Protein AF-A0A832SP12-F1 (afdb_monomer_lite)

Radius of gyration: 13.04 Å; chains: 1; bounding box: 25×35×29 Å

Secondary structure (DSSP, 8-state):
---------S-----EEEEEES---GGG-HHHHHHHHTTS-TTEEEEEE--STTHHHHHHHHHHTT-TTTEE-

Structure (mmCIF, N/CA/C/O backbone):
data_AF-A0A832SP12-F1
#
_entry.id   AF-A0A832SP12-F1
#
loop_
_atom_site.group_PDB
_atom_site.id
_atom_site.type_symbol
_atom_site.label_atom_id
_atom_site.label_alt_id
_atom_site.label_comp_id
_atom_site.label_asym_id
_atom_site.label_entity_id
_atom_site.label_seq_id
_atom_site.pdbx_PDB_ins_code
_atom_site.Cartn_x
_atom_site.Cartn_y
_atom_site.Cartn_z
_atom_site.occupancy
_atom_site.B_iso_or_equiv
_atom_site.auth_seq_id
_atom_site.auth_comp_id
_atom_site.auth_asym_id
_atom_site.auth_atom_id
_atom_site.pdbx_PDB_model_num
ATOM 1 N N . MET A 1 1 ? 1.263 -22.762 18.073 1.00 35.22 1 MET A N 1
ATOM 2 C CA . MET A 1 1 ? 1.034 -21.558 17.249 1.00 35.22 1 MET A CA 1
ATOM 3 C C . MET A 1 1 ? 1.657 -21.855 15.907 1.00 35.22 1 MET A C 1
ATOM 5 O O . MET A 1 1 ? 2.869 -21.755 15.776 1.00 35.22 1 MET A O 1
ATOM 9 N N . ASP A 1 2 ? 0.838 -22.338 14.981 1.00 31.91 2 ASP A N 1
ATOM 10 C CA . ASP A 1 2 ? 1.250 -22.713 13.633 1.00 31.91 2 ASP A CA 1
ATOM 11 C C . ASP A 1 2 ? 1.607 -21.460 12.829 1.00 31.91 2 ASP A C 1
ATOM 13 O O . ASP A 1 2 ? 0.755 -20.620 12.542 1.00 31.91 2 ASP A O 1
ATOM 17 N N . VAL A 1 3 ? 2.888 -21.326 12.498 1.00 36.75 3 VAL A N 1
ATOM 18 C CA . VAL A 1 3 ? 3.430 -20.317 11.578 1.00 36.75 3 VAL A CA 1
ATOM 19 C C . VAL A 1 3 ? 4.037 -21.030 10.374 1.00 36.75 3 VAL A C 1
ATOM 21 O O . VAL A 1 3 ? 5.181 -20.800 10.011 1.00 36.75 3 VAL A O 1
ATOM 24 N N . ASP A 1 4 ? 3.258 -21.917 9.757 1.00 43.56 4 ASP A N 1
ATOM 25 C CA . ASP A 1 4 ? 3.618 -22.561 8.498 1.00 43.56 4 ASP A CA 1
ATOM 26 C C . ASP A 1 4 ? 2.606 -22.187 7.421 1.00 43.56 4 ASP A C 1
ATOM 28 O O . ASP A 1 4 ? 1.482 -22.686 7.397 1.00 43.56 4 ASP A O 1
ATOM 32 N N . ARG A 1 5 ? 3.031 -21.272 6.543 1.00 36.19 5 ARG A N 1
ATOM 33 C CA . ARG A 1 5 ? 2.669 -21.178 5.117 1.00 36.19 5 ARG A CA 1
ATOM 34 C C . ARG A 1 5 ? 3.517 -20.075 4.485 1.00 36.19 5 ARG A C 1
ATOM 36 O O . ARG A 1 5 ? 3.047 -18.987 4.169 1.00 36.19 5 ARG A O 1
ATOM 43 N N . PHE A 1 6 ? 4.811 -20.363 4.359 1.00 43.38 6 PHE A N 1
ATOM 44 C CA . PHE A 1 6 ? 5.672 -19.648 3.425 1.00 43.38 6 PHE A CA 1
ATOM 45 C C . PHE A 1 6 ? 5.269 -20.081 2.022 1.00 43.38 6 PHE A C 1
ATOM 47 O O . PHE A 1 6 ? 5.634 -21.170 1.576 1.00 43.38 6 PHE A O 1
ATOM 54 N N . ASP A 1 7 ? 4.464 -19.249 1.369 1.00 40.94 7 ASP A N 1
ATOM 55 C CA . ASP A 1 7 ? 4.145 -19.434 -0.036 1.00 40.94 7 ASP A CA 1
ATOM 56 C C . ASP A 1 7 ? 5.440 -19.257 -0.831 1.00 40.94 7 ASP A C 1
ATOM 58 O O . ASP A 1 7 ? 6.099 -18.213 -0.817 1.00 40.94 7 ASP A O 1
ATOM 62 N N . LYS A 1 8 ? 5.870 -20.373 -1.400 1.00 45.28 8 LYS A N 1
ATOM 63 C CA . LYS A 1 8 ? 7.155 -20.576 -2.043 1.00 45.28 8 LYS A CA 1
ATOM 64 C C . LYS A 1 8 ? 6.887 -20.519 -3.532 1.00 45.28 8 LYS A C 1
ATOM 66 O O . LYS A 1 8 ? 6.852 -21.565 -4.165 1.00 45.28 8 LYS A O 1
ATOM 71 N N . ASP A 1 9 ? 6.676 -19.329 -4.087 1.00 41.72 9 ASP A N 1
ATOM 72 C CA . ASP A 1 9 ? 6.618 -19.231 -5.539 1.00 41.72 9 ASP A CA 1
ATOM 73 C C . ASP A 1 9 ? 6.993 -17.869 -6.122 1.00 41.72 9 ASP A C 1
ATOM 75 O O . ASP A 1 9 ? 6.578 -16.819 -5.637 1.00 41.72 9 ASP A O 1
ATOM 79 N N . LYS A 1 10 ? 7.727 -17.973 -7.238 1.00 40.19 10 LYS A N 1
ATOM 80 C CA . LYS A 1 10 ? 8.172 -16.945 -8.197 1.00 40.19 10 LYS A CA 1
ATOM 81 C C . LYS A 1 10 ? 9.476 -16.203 -7.868 1.00 40.19 10 LYS A C 1
ATOM 83 O O . LYS A 1 10 ? 9.504 -15.166 -7.228 1.00 40.19 10 LYS A O 1
ATOM 88 N N . THR A 1 11 ? 10.562 -16.755 -8.427 1.00 39.00 11 THR A N 1
ATOM 89 C CA . THR A 1 11 ? 11.704 -16.038 -9.040 1.00 39.00 11 THR A CA 1
ATOM 90 C C . THR A 1 11 ? 12.182 -14.766 -8.335 1.00 39.00 11 THR A C 1
ATOM 92 O O . THR A 1 11 ? 11.645 -13.690 -8.561 1.00 39.00 11 THR A O 1
ATOM 95 N N . LYS A 1 12 ? 13.284 -14.889 -7.581 1.00 45.06 12 LYS A N 1
ATOM 96 C CA . LYS A 1 12 ? 14.074 -13.777 -7.028 1.00 45.06 12 LYS A CA 1
ATOM 97 C C . LYS A 1 12 ? 14.562 -12.826 -8.138 1.00 45.06 12 LYS A C 1
ATOM 99 O O . LYS A 1 12 ? 15.690 -12.959 -8.609 1.00 45.06 12 LYS A O 1
ATOM 104 N N . LYS A 1 13 ? 13.738 -11.864 -8.554 1.00 52.56 13 LYS A N 1
ATOM 105 C CA . LYS A 1 13 ? 14.253 -10.517 -8.810 1.00 52.56 13 LYS A CA 1
ATOM 106 C C . LYS A 1 13 ? 14.594 -9.940 -7.437 1.00 52.56 13 LYS A C 1
ATOM 108 O O . LYS A 1 13 ? 13.940 -10.264 -6.449 1.00 52.56 13 LYS A O 1
ATOM 113 N N . GLU A 1 14 ? 15.684 -9.198 -7.338 1.00 55.28 14 GLU A N 1
ATOM 114 C CA . GLU A 1 14 ? 15.984 -8.463 -6.113 1.00 55.28 14 GLU A CA 1
ATOM 115 C C . GLU A 1 14 ? 14.898 -7.396 -5.947 1.00 55.28 14 GLU A C 1
ATOM 117 O O . GLU A 1 14 ? 14.954 -6.346 -6.580 1.00 55.28 14 GLU A O 1
ATOM 122 N N . ASP A 1 15 ? 13.855 -7.711 -5.181 1.00 66.12 15 ASP A N 1
ATOM 123 C CA . ASP A 1 15 ? 12.767 -6.774 -4.930 1.00 66.12 15 ASP A CA 1
ATOM 124 C C . ASP A 1 15 ? 13.327 -5.574 -4.155 1.00 66.12 15 ASP A C 1
ATOM 126 O O . ASP A 1 15 ? 13.837 -5.709 -3.037 1.00 66.12 15 ASP A O 1
ATOM 130 N N . ASN A 1 16 ? 13.228 -4.382 -4.740 1.00 83.19 16 ASN A N 1
ATOM 131 C CA . ASN A 1 16 ? 13.570 -3.130 -4.084 1.00 83.19 16 ASN A CA 1
ATOM 132 C C . ASN A 1 16 ? 12.512 -2.839 -3.014 1.00 83.19 16 ASN A C 1
ATOM 134 O O . ASN A 1 16 ? 11.396 -2.398 -3.301 1.00 83.19 16 ASN A O 1
ATOM 138 N N . VAL A 1 17 ? 12.851 -3.114 -1.753 1.00 86.25 17 VAL A N 1
ATOM 139 C CA . VAL A 1 17 ? 11.904 -2.979 -0.641 1.00 86.25 17 VAL A CA 1
ATOM 140 C C . VAL A 1 17 ? 11.872 -1.545 -0.115 1.00 86.25 17 VAL A C 1
ATOM 142 O O . VAL A 1 17 ? 12.860 -1.030 0.406 1.00 86.25 17 VAL A O 1
ATOM 145 N N . ILE A 1 18 ? 10.688 -0.939 -0.149 1.00 88.12 18 ILE A N 1
ATOM 146 C CA . ILE A 1 18 ? 10.356 0.306 0.542 1.00 88.12 18 ILE A CA 1
ATOM 147 C C . ILE A 1 18 ? 9.672 -0.060 1.863 1.00 88.12 18 ILE A C 1
ATOM 149 O O . ILE A 1 18 ? 8.653 -0.751 1.878 1.00 88.12 18 ILE A O 1
ATOM 153 N N . LEU A 1 19 ? 10.216 0.401 2.989 1.00 89.75 19 LEU A N 1
ATOM 154 C CA . LEU A 1 19 ? 9.669 0.132 4.321 1.00 89.75 19 LEU A CA 1
ATOM 155 C C . LEU A 1 19 ? 9.060 1.403 4.926 1.00 89.75 19 LEU A C 1
ATOM 157 O O . LEU A 1 19 ? 9.758 2.394 5.132 1.00 89.75 19 LEU A O 1
ATOM 161 N N . LEU A 1 20 ? 7.774 1.351 5.276 1.00 87.44 20 LEU A N 1
ATOM 162 C CA . LEU A 1 20 ? 7.055 2.420 5.969 1.00 87.44 20 LEU A CA 1
ATOM 163 C C . LEU A 1 20 ? 6.611 1.933 7.351 1.00 87.44 20 LEU A C 1
ATOM 165 O O . LEU A 1 20 ? 5.728 1.087 7.468 1.00 87.44 20 LEU A O 1
ATOM 169 N N . VAL A 1 21 ? 7.194 2.496 8.413 1.00 90.44 21 VAL A N 1
ATOM 170 C CA . VAL A 1 21 ? 6.853 2.153 9.804 1.00 90.44 21 VAL A CA 1
ATOM 171 C C . VAL A 1 21 ? 6.160 3.333 10.471 1.00 90.44 21 VAL A C 1
ATOM 173 O O . VAL A 1 21 ? 6.770 4.380 10.687 1.00 90.44 21 VAL A O 1
ATOM 176 N N . SER A 1 22 ? 4.876 3.195 10.807 1.00 88.06 22 SER A N 1
ATOM 177 C CA . SER A 1 22 ? 4.135 4.265 11.488 1.00 88.06 22 SER A CA 1
ATOM 178 C C . SER A 1 22 ? 2.857 3.778 12.181 1.00 88.06 22 SER A C 1
ATOM 180 O O . SER A 1 22 ? 2.401 2.651 12.000 1.00 88.06 22 SER A O 1
ATOM 182 N N . ARG A 1 23 ? 2.236 4.646 12.992 1.00 88.06 23 ARG A N 1
ATOM 183 C CA . ARG A 1 23 ? 0.858 4.420 13.457 1.00 88.06 23 ARG A CA 1
ATOM 184 C C . ARG A 1 23 ? -0.094 4.621 12.276 1.00 88.06 23 ARG A C 1
ATOM 186 O O . ARG A 1 23 ? -0.080 5.687 11.669 1.00 8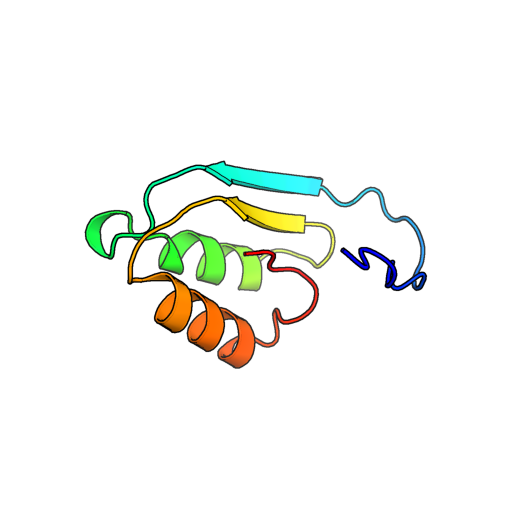8.06 23 ARG A O 1
ATOM 193 N N . LEU A 1 24 ? -0.946 3.632 12.004 1.00 87.88 24 LEU A N 1
ATOM 194 C CA . LEU A 1 24 ? -1.885 3.640 10.874 1.00 87.88 24 LEU A CA 1
ATOM 195 C C . LEU A 1 24 ? -3.097 4.539 11.167 1.00 87.88 24 LEU A C 1
ATOM 197 O O . LEU A 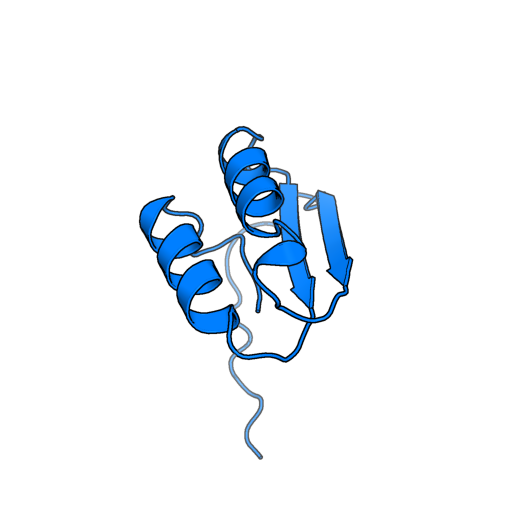1 24 ? -4.188 4.059 11.484 1.00 87.88 24 LEU A O 1
ATOM 201 N N . TYR A 1 25 ? -2.879 5.850 11.116 1.00 89.06 25 TYR A N 1
ATOM 202 C CA . TYR A 1 25 ? -3.916 6.878 11.183 1.00 89.06 25 TYR A CA 1
ATOM 203 C C . TYR A 1 25 ? -4.058 7.571 9.829 1.00 89.06 25 TYR A C 1
ATOM 205 O O . TYR A 1 25 ? -3.077 7.731 9.104 1.00 89.06 25 TYR A O 1
ATOM 213 N N . LYS A 1 26 ? -5.271 8.039 9.521 1.00 87.75 26 LYS A N 1
ATOM 214 C CA . LYS A 1 26 ? -5.594 8.720 8.261 1.00 87.75 26 LYS A CA 1
ATOM 215 C C . LYS A 1 26 ? -4.697 9.932 7.986 1.00 87.75 26 LYS A C 1
ATOM 217 O O . LYS A 1 26 ? -4.223 10.101 6.873 1.00 87.75 26 LYS A O 1
ATOM 222 N N . GLU A 1 27 ? -4.382 10.712 9.020 1.00 90.25 27 GLU A N 1
ATOM 223 C CA . GLU A 1 27 ? -3.504 11.895 8.956 1.00 90.25 27 GLU A CA 1
ATOM 224 C C . GLU A 1 27 ? -2.071 11.611 8.472 1.00 90.25 27 GLU A C 1
ATOM 226 O O . GLU A 1 27 ? -1.342 12.535 8.123 1.00 90.25 27 GLU A O 1
ATOM 231 N N . LYS A 1 28 ? -1.642 10.341 8.463 1.00 87.69 28 LYS A N 1
ATOM 232 C CA . LYS A 1 28 ? -0.329 9.937 7.947 1.00 87.69 28 LYS A CA 1
ATOM 233 C C . LYS A 1 28 ? -0.302 9.768 6.432 1.00 87.69 28 LYS A C 1
ATOM 235 O O . LYS A 1 28 ? 0.778 9.539 5.900 1.00 87.69 28 LYS A O 1
ATOM 240 N N . ASN A 1 29 ? -1.449 9.884 5.756 1.00 90.69 29 ASN A N 1
ATOM 241 C CA . ASN A 1 29 ? -1.573 9.839 4.297 1.00 90.69 29 ASN A CA 1
ATOM 242 C C . ASN A 1 29 ? -0.850 8.634 3.661 1.00 90.69 29 ASN A C 1
ATOM 244 O O . ASN A 1 29 ? -0.230 8.734 2.604 1.00 90.69 29 ASN A O 1
ATOM 248 N N . ILE A 1 30 ? -0.901 7.477 4.333 1.00 89.75 30 ILE A N 1
ATOM 249 C CA . ILE A 1 30 ? -0.230 6.237 3.899 1.00 89.75 30 ILE A CA 1
ATOM 250 C C . ILE A 1 30 ? -0.806 5.742 2.560 1.00 89.75 30 ILE A C 1
ATOM 252 O O . ILE A 1 30 ? -0.115 5.091 1.780 1.00 89.75 30 ILE A O 1
ATOM 256 N N . ASP A 1 31 ? -2.051 6.109 2.256 1.00 90.19 31 ASP A N 1
ATOM 257 C CA . ASP A 1 31 ? -2.703 5.857 0.974 1.00 90.19 31 ASP A CA 1
ATOM 258 C C . ASP A 1 31 ? -1.953 6.482 -0.211 1.00 90.19 31 ASP A C 1
ATOM 260 O O . ASP A 1 31 ? -1.984 5.922 -1.305 1.00 90.19 31 ASP A O 1
ATOM 264 N N . ILE A 1 32 ? -1.244 7.599 -0.005 1.00 90.94 32 ILE A N 1
ATOM 265 C CA . ILE A 1 32 ? -0.384 8.199 -1.033 1.00 90.94 32 ILE A CA 1
ATOM 266 C C . ILE A 1 32 ? 0.750 7.238 -1.388 1.00 90.94 32 ILE A C 1
ATOM 268 O O . ILE A 1 32 ? 1.001 7.021 -2.567 1.00 90.94 32 ILE A O 1
ATOM 272 N N . GLY A 1 33 ? 1.386 6.608 -0.395 1.00 87.62 33 GLY A N 1
ATOM 273 C CA . GLY A 1 33 ? 2.444 5.622 -0.632 1.00 87.62 33 GLY A CA 1
ATOM 274 C C . GLY A 1 33 ? 1.954 4.420 -1.443 1.00 87.62 33 GLY A C 1
ATOM 275 O O . GLY A 1 33 ? 2.639 3.981 -2.361 1.00 87.62 33 GLY A O 1
ATOM 276 N N . ILE A 1 34 ? 0.735 3.945 -1.167 1.00 88.56 34 ILE A N 1
ATOM 277 C CA . ILE A 1 34 ? 0.103 2.855 -1.929 1.00 88.56 34 ILE A CA 1
ATOM 278 C C . ILE A 1 34 ? -0.169 3.290 -3.379 1.00 88.56 34 ILE A C 1
ATOM 280 O O . ILE A 1 34 ? 0.135 2.555 -4.314 1.00 88.56 34 ILE A O 1
ATOM 284 N N . LYS A 1 35 ? -0.693 4.505 -3.587 1.00 89.62 35 LYS A N 1
ATOM 285 C CA . LYS A 1 35 ? -0.922 5.062 -4.933 1.00 89.62 35 LYS A CA 1
ATOM 286 C C . LYS A 1 35 ? 0.384 5.240 -5.705 1.00 89.62 35 LYS A C 1
ATOM 288 O O . LYS A 1 35 ? 0.427 4.920 -6.884 1.00 89.62 35 LYS A O 1
ATOM 293 N N . VAL A 1 36 ? 1.445 5.716 -5.054 1.00 89.31 36 VAL A N 1
ATOM 294 C CA . VAL A 1 36 ? 2.769 5.845 -5.678 1.00 89.31 36 VAL A CA 1
ATOM 295 C C . VAL A 1 36 ? 3.283 4.479 -6.113 1.00 89.31 36 VAL A C 1
ATOM 297 O O . VAL A 1 36 ? 3.720 4.354 -7.249 1.00 89.31 36 VAL A O 1
ATOM 300 N N . LEU A 1 37 ? 3.164 3.451 -5.266 1.00 87.19 37 LEU A N 1
ATOM 301 C 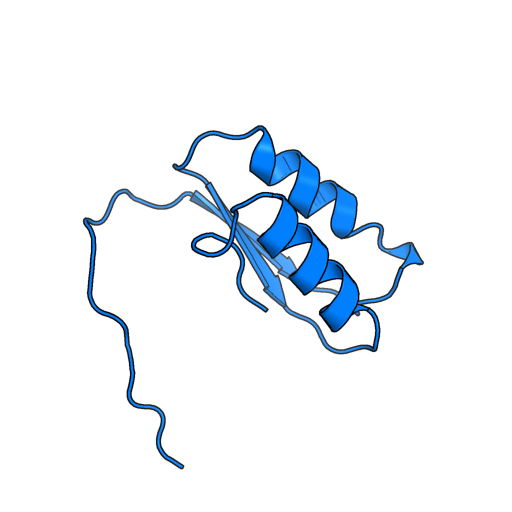CA . LEU A 1 37 ? 3.586 2.097 -5.627 1.00 87.19 37 LEU A CA 1
ATOM 302 C C . LEU A 1 37 ? 2.864 1.587 -6.881 1.00 87.19 37 LEU A C 1
ATOM 304 O O . LEU A 1 37 ? 3.502 0.969 -7.719 1.00 87.19 37 LEU A O 1
ATOM 308 N N . SER A 1 38 ? 1.574 1.900 -7.057 1.00 86.00 38 SER A N 1
ATOM 309 C CA . SER A 1 38 ? 0.818 1.501 -8.259 1.00 86.00 38 SER A CA 1
ATOM 310 C C . SER A 1 38 ? 1.289 2.160 -9.563 1.00 86.00 38 SER A C 1
ATOM 312 O O . SER A 1 38 ? 0.864 1.752 -10.640 1.00 86.00 38 SER A O 1
ATOM 314 N N . LEU A 1 39 ? 2.133 3.191 -9.470 1.00 88.69 39 LEU A N 1
ATOM 315 C CA . LEU A 1 39 ? 2.746 3.876 -10.611 1.00 88.69 39 LEU A CA 1
ATOM 316 C C . LEU A 1 39 ? 4.194 3.429 -10.856 1.00 88.69 39 LEU A C 1
ATOM 318 O O . LEU A 1 39 ? 4.771 3.796 -11.879 1.00 88.69 39 LEU A O 1
ATOM 322 N N . LEU A 1 40 ? 4.791 2.701 -9.910 1.00 85.00 40 LEU A N 1
ATOM 323 C CA . LEU A 1 40 ? 6.128 2.138 -10.047 1.00 85.00 40 LEU A CA 1
ATOM 324 C C . LEU A 1 40 ? 6.061 0.811 -10.808 1.00 85.00 40 LEU A C 1
ATOM 326 O O . LEU A 1 40 ? 5.005 0.191 -10.919 1.00 85.00 40 LEU A O 1
ATOM 330 N N . ASP A 1 41 ? 7.202 0.386 -11.343 1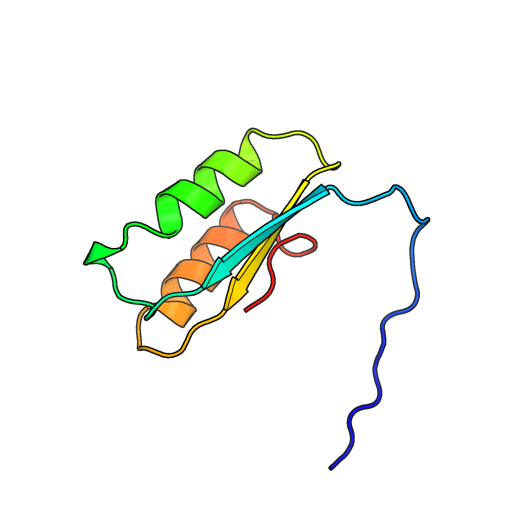.00 82.38 41 ASP A N 1
ATOM 331 C CA . ASP A 1 41 ? 7.319 -0.948 -11.920 1.00 82.38 41 ASP A CA 1
ATOM 332 C C . ASP A 1 41 ? 7.282 -2.045 -10.836 1.00 82.38 41 ASP A C 1
ATOM 334 O O . ASP A 1 41 ? 7.475 -1.797 -9.641 1.00 82.38 41 ASP A O 1
ATOM 338 N N . ASP A 1 42 ? 7.068 -3.288 -11.270 1.00 80.88 42 ASP A N 1
ATOM 339 C CA . ASP A 1 42 ? 6.932 -4.451 -10.385 1.00 80.88 42 ASP A CA 1
ATOM 340 C C . ASP A 1 42 ? 8.229 -4.827 -9.638 1.00 80.88 42 ASP A C 1
ATOM 342 O O . ASP A 1 42 ? 8.248 -5.82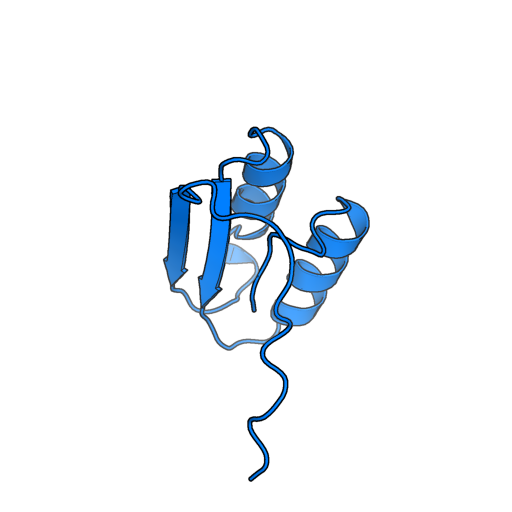6 -8.921 1.00 80.88 42 ASP A O 1
ATOM 346 N N . SER A 1 43 ? 9.327 -4.076 -9.801 1.00 82.69 43 SER A N 1
ATOM 347 C CA . SER A 1 43 ? 10.562 -4.311 -9.041 1.00 82.69 43 SER A CA 1
ATOM 348 C C . SER A 1 43 ? 10.517 -3.729 -7.628 1.00 82.69 43 SER A C 1
ATOM 350 O O . SER A 1 43 ? 11.425 -3.995 -6.840 1.00 82.69 43 SER A O 1
ATOM 352 N N . TYR A 1 44 ? 9.482 -2.951 -7.293 1.00 84.06 44 TYR A N 1
ATOM 353 C CA . TYR A 1 44 ? 9.319 -2.337 -5.978 1.00 84.06 44 TYR A CA 1
ATOM 354 C C . TYR A 1 44 ? 8.232 -3.015 -5.146 1.00 84.06 44 TYR A C 1
ATOM 356 O O . TYR A 1 44 ? 7.117 -3.276 -5.601 1.00 84.06 44 TYR A O 1
ATOM 364 N N . VAL A 1 45 ? 8.536 -3.210 -3.863 1.00 83.38 45 VAL A N 1
ATOM 365 C CA . VAL A 1 45 ? 7.598 -3.747 -2.869 1.00 83.38 45 VAL A CA 1
ATOM 366 C C . VAL A 1 45 ? 7.477 -2.770 -1.709 1.00 83.38 45 VAL A C 1
ATOM 368 O O . VAL A 1 45 ? 8.485 -2.355 -1.139 1.00 83.38 45 VAL A O 1
ATOM 371 N N . LEU A 1 46 ? 6.248 -2.435 -1.304 1.00 85.81 46 LEU A N 1
ATOM 372 C CA . LEU A 1 46 ? 5.992 -1.584 -0.139 1.00 85.81 46 LEU A CA 1
ATOM 373 C C . LEU A 1 46 ? 5.558 -2.434 1.056 1.00 85.81 46 LEU A C 1
ATOM 375 O O . LEU A 1 46 ? 4.503 -3.070 1.050 1.00 85.81 46 LEU A O 1
ATOM 379 N N . LYS A 1 47 ? 6.343 -2.386 2.131 1.00 86.00 47 LYS A N 1
ATOM 380 C CA . LYS A 1 47 ? 5.992 -2.989 3.420 1.00 86.00 47 LYS A CA 1
ATOM 381 C C . LYS A 1 47 ? 5.533 -1.906 4.383 1.00 86.00 47 LYS A C 1
ATOM 383 O O . LYS A 1 47 ? 6.311 -1.017 4.729 1.00 86.00 47 LYS A O 1
ATOM 388 N N . ILE A 1 48 ? 4.284 -1.991 4.832 1.00 87.69 48 ILE A N 1
ATOM 389 C CA . ILE A 1 48 ? 3.703 -1.053 5.793 1.00 87.69 48 ILE A CA 1
ATOM 390 C C . ILE A 1 48 ? 3.599 -1.769 7.133 1.00 87.69 48 ILE A C 1
ATOM 392 O O . ILE A 1 48 ? 2.822 -2.701 7.280 1.00 87.69 48 ILE A O 1
ATOM 396 N N . VAL A 1 49 ? 4.356 -1.315 8.128 1.00 87.06 49 VAL A N 1
ATOM 397 C CA . VAL A 1 49 ? 4.329 -1.889 9.476 1.00 87.06 49 VAL A CA 1
ATOM 398 C C . VAL A 1 49 ? 3.689 -0.897 10.432 1.00 87.06 49 VAL A C 1
ATOM 400 O O . VAL A 1 49 ? 4.174 0.220 10.633 1.00 87.06 49 VAL A O 1
ATOM 403 N N . GLY A 1 50 ? 2.599 -1.318 11.066 1.00 85.56 50 GLY A N 1
ATOM 404 C CA . GLY A 1 50 ? 1.901 -0.484 12.028 1.00 85.56 50 GLY A CA 1
ATOM 405 C C . GLY A 1 50 ? 0.701 -1.163 12.670 1.00 85.56 50 GLY A C 1
ATOM 406 O O . GLY A 1 50 ? 0.179 -2.174 12.215 1.00 85.56 50 GLY A O 1
ATOM 407 N N . LYS A 1 51 ? 0.225 -0.569 13.759 1.00 79.62 51 LYS A N 1
ATOM 408 C CA . LYS A 1 51 ? -1.066 -0.890 14.390 1.00 79.62 51 LYS A CA 1
ATOM 409 C C . LYS A 1 51 ? -1.884 0.393 14.396 1.00 79.62 51 LYS A C 1
ATOM 411 O O . LYS A 1 51 ? -1.233 1.432 14.498 1.00 79.62 51 LYS A O 1
ATOM 416 N N . ARG A 1 52 ? -3.230 0.317 14.295 1.00 77.56 52 ARG A N 1
ATOM 417 C CA . ARG A 1 52 ? -4.279 1.375 14.471 1.00 77.56 52 ARG A CA 1
ATOM 418 C C . ARG A 1 52 ? -5.432 1.222 13.436 1.00 77.56 52 ARG A C 1
ATOM 420 O O . ARG A 1 52 ? -5.295 0.390 12.539 1.00 77.56 52 ARG A O 1
ATOM 427 N N . PRO A 1 53 ? -6.590 1.917 13.580 1.00 81.81 53 PRO A N 1
ATOM 428 C CA . PRO A 1 53 ? -7.851 1.497 12.941 1.00 81.81 53 PRO A CA 1
ATOM 429 C C . PRO A 1 53 ? -7.896 1.661 11.418 1.00 81.81 53 PRO A C 1
ATOM 431 O O . PRO A 1 53 ? -8.765 1.084 10.774 1.00 81.81 53 PRO A O 1
ATOM 434 N N . TYR A 1 54 ? -6.954 2.393 10.822 1.00 85.12 54 TYR A N 1
ATOM 435 C CA . TYR A 1 54 ? -6.958 2.667 9.384 1.00 85.12 54 TYR A CA 1
ATOM 436 C C . TYR A 1 54 ? -6.464 1.491 8.520 1.00 85.12 54 TYR A C 1
ATOM 438 O O . TYR A 1 54 ? -6.510 1.555 7.295 1.00 85.12 54 TYR A O 1
ATOM 446 N N . LYS A 1 55 ? -6.014 0.392 9.142 1.00 81.94 55 LYS A N 1
ATOM 447 C CA . LYS A 1 55 ? -5.500 -0.804 8.455 1.00 81.94 55 LYS A CA 1
ATOM 448 C C . LYS A 1 55 ? -6.474 -1.362 7.407 1.00 81.94 55 LYS A C 1
ATOM 450 O O . LYS A 1 55 ? -6.057 -1.678 6.300 1.00 81.94 55 LYS A O 1
ATOM 455 N N . GLY A 1 56 ? -7.764 -1.443 7.741 1.00 85.56 56 GLY A N 1
ATOM 456 C CA . GLY A 1 56 ? -8.779 -2.000 6.841 1.00 85.56 56 GLY A CA 1
ATOM 457 C C . GLY A 1 56 ? -9.018 -1.156 5.586 1.00 85.56 56 GLY A C 1
ATOM 458 O O . GLY A 1 56 ? -9.250 -1.708 4.516 1.00 85.56 56 GLY A O 1
ATOM 459 N N . GLU A 1 57 ? -8.928 0.173 5.686 1.00 87.69 57 GLU A N 1
ATOM 460 C CA . GLU A 1 57 ? -9.055 1.057 4.518 1.00 87.69 57 GLU A CA 1
ATOM 461 C C . GLU A 1 57 ? -7.838 0.952 3.594 1.00 87.69 57 GLU A C 1
ATOM 463 O O . GLU A 1 57 ? -7.996 0.879 2.376 1.00 87.69 57 GLU A O 1
ATOM 468 N N . LEU A 1 58 ? -6.633 0.871 4.167 1.00 86.06 58 LEU A N 1
ATOM 469 C CA . LEU A 1 58 ? -5.398 0.670 3.404 1.00 86.06 58 LEU A CA 1
ATOM 470 C C . LEU A 1 58 ? -5.398 -0.674 2.663 1.00 86.06 58 LEU A C 1
ATOM 472 O O . LEU A 1 58 ? -4.984 -0.735 1.508 1.00 86.06 58 LEU A O 1
ATOM 476 N N . GLN A 1 59 ? -5.916 -1.731 3.294 1.00 85.62 59 GLN A N 1
ATOM 477 C CA . GLN A 1 59 ? -6.042 -3.045 2.665 1.00 85.62 59 GLN A CA 1
ATOM 478 C C . GLN A 1 59 ? -7.023 -3.020 1.480 1.00 85.62 59 GLN A C 1
ATOM 480 O O . GLN A 1 59 ? -6.662 -3.439 0.383 1.00 85.62 59 GLN A O 1
ATOM 485 N N . LYS A 1 60 ? -8.215 -2.430 1.656 1.00 87.94 60 LYS A N 1
ATOM 486 C CA . LYS A 1 60 ? -9.190 -2.251 0.562 1.00 87.94 60 LYS A CA 1
ATOM 487 C C . LYS A 1 60 ? -8.623 -1.443 -0.604 1.00 87.94 60 LYS A C 1
ATOM 489 O O . LYS A 1 60 ? -8.926 -1.724 -1.761 1.00 87.94 60 LYS A O 1
ATOM 494 N N . LEU A 1 61 ? -7.827 -0.413 -0.308 1.00 87.44 61 LEU A N 1
ATOM 495 C CA . LEU A 1 61 ? -7.179 0.393 -1.339 1.00 87.44 61 LEU A CA 1
ATOM 496 C C . LEU A 1 61 ? -6.168 -0.431 -2.139 1.00 87.44 61 LEU A C 1
ATOM 498 O O . LEU A 1 61 ? -6.149 -0.327 -3.362 1.00 87.44 61 LEU A O 1
ATOM 502 N N . SER A 1 62 ? -5.366 -1.252 -1.463 1.00 83.94 62 SER A N 1
ATOM 503 C CA . SER A 1 62 ? -4.417 -2.143 -2.128 1.00 83.94 62 SER A CA 1
ATOM 504 C C . SER A 1 62 ? -5.112 -3.149 -3.055 1.00 83.94 62 SER A C 1
ATOM 506 O O . SER A 1 62 ? -4.735 -3.286 -4.220 1.00 83.94 62 SER A O 1
ATOM 508 N N . GLU A 1 63 ? -6.179 -3.792 -2.572 1.00 85.25 63 GLU A N 1
ATOM 509 C CA . GLU A 1 63 ? -6.979 -4.741 -3.357 1.00 85.25 63 GLU A CA 1
ATOM 510 C C . GLU A 1 63 ? -7.578 -4.070 -4.600 1.00 85.25 63 GLU A C 1
ATOM 512 O O . GLU A 1 63 ? -7.479 -4.603 -5.703 1.00 85.25 63 GLU A O 1
ATOM 517 N N . LYS A 1 64 ? -8.125 -2.855 -4.452 1.00 86.62 64 LYS A N 1
ATOM 518 C CA . LYS A 1 64 ? -8.671 -2.070 -5.571 1.00 86.62 64 LYS A CA 1
ATOM 519 C C . LYS A 1 64 ? -7.622 -1.743 -6.640 1.00 86.62 64 LYS A C 1
ATOM 521 O O . LYS A 1 64 ? -7.973 -1.590 -7.806 1.00 86.62 64 LYS A O 1
ATOM 526 N N . LEU A 1 65 ? -6.364 -1.595 -6.240 1.00 83.69 65 LEU A N 1
ATOM 527 C CA . LEU A 1 65 ? -5.249 -1.281 -7.132 1.00 83.69 65 LEU A CA 1
ATOM 528 C C . LEU A 1 65 ? -4.555 -2.543 -7.674 1.00 83.69 65 LEU A C 1
ATOM 530 O O . LEU A 1 65 ? -3.500 -2.424 -8.286 1.00 83.69 65 LEU A O 1
ATOM 534 N N . ASN A 1 66 ? -5.133 -3.737 -7.469 1.00 75.38 66 ASN A N 1
ATOM 535 C CA . ASN A 1 66 ? -4.548 -5.031 -7.842 1.00 75.38 66 ASN A CA 1
ATOM 536 C C . ASN A 1 66 ? -3.133 -5.253 -7.273 1.00 75.38 66 ASN A C 1
ATOM 538 O O . ASN A 1 66 ? -2.343 -6.008 -7.831 1.00 75.38 66 ASN A O 1
ATOM 542 N N . MET A 1 67 ? -2.808 -4.634 -6.132 1.00 70.69 67 MET A N 1
ATOM 543 C CA . MET A 1 67 ? -1.488 -4.746 -5.495 1.00 70.69 67 MET A CA 1
ATOM 544 C C . MET A 1 67 ? -1.422 -5.876 -4.459 1.00 70.69 67 MET A C 1
ATOM 546 O O . MET A 1 67 ? -0.553 -5.868 -3.581 1.00 70.69 67 MET A O 1
ATOM 550 N N . SER A 1 68 ? -2.326 -6.858 -4.553 1.00 55.06 68 SER A N 1
ATOM 551 C CA . SER A 1 68 ? -2.520 -7.939 -3.575 1.00 55.06 68 SER A CA 1
ATOM 552 C C . SER A 1 68 ? -1.275 -8.796 -3.319 1.00 55.06 68 SER A C 1
ATOM 554 O O . SER A 1 68 ? -1.224 -9.490 -2.309 1.00 55.06 68 SER A O 1
ATOM 556 N N . SER A 1 69 ? -0.271 -8.736 -4.199 1.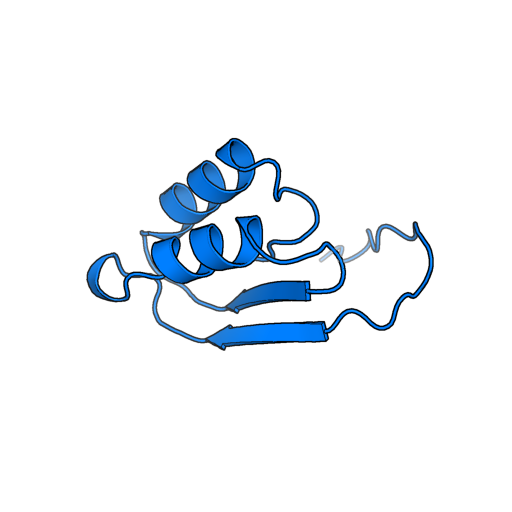00 48.91 69 SER A N 1
ATOM 557 C CA . SER A 1 69 ? 1.001 -9.456 -4.057 1.00 48.91 69 SER A CA 1
ATOM 558 C C . SER A 1 69 ? 2.162 -8.596 -3.526 1.00 48.91 69 SER A C 1
ATOM 560 O O . SER A 1 69 ? 3.105 -9.156 -2.977 1.00 48.91 69 SER A O 1
ATOM 562 N N . ASN A 1 70 ? 2.077 -7.257 -3.595 1.00 47.84 70 ASN A N 1
ATOM 563 C CA . ASN A 1 70 ? 3.192 -6.336 -3.280 1.00 47.84 70 ASN A CA 1
ATOM 564 C C . ASN A 1 70 ? 2.970 -5.483 -2.021 1.00 47.84 70 ASN A C 1
ATOM 566 O O . ASN A 1 70 ? 3.715 -4.534 -1.765 1.00 47.84 70 ASN A O 1
ATOM 570 N N . SER A 1 71 ? 1.944 -5.788 -1.229 1.00 45.41 71 SER A N 1
ATOM 571 C CA . SER A 1 71 ? 1.525 -4.945 -0.110 1.00 45.41 71 SER A CA 1
ATOM 572 C C . SER A 1 71 ? 1.328 -5.775 1.155 1.00 45.41 71 SER A C 1
ATOM 574 O O . SER A 1 71 ? 0.372 -6.531 1.301 1.00 45.41 71 SER A O 1
ATOM 576 N N . ILE A 1 72 ? 2.275 -5.651 2.085 1.00 52.22 72 ILE A N 1
ATOM 577 C CA . ILE A 1 72 ? 2.231 -6.358 3.372 1.00 52.22 72 ILE A CA 1
ATOM 578 C C . ILE A 1 72 ? 1.851 -5.384 4.501 1.00 52.22 72 ILE A C 1
ATOM 580 O O . ILE A 1 72 ? 2.303 -4.235 4.512 1.00 52.22 72 ILE A O 1
ATOM 584 N N . LEU A 1 73 ? 1.003 -5.912 5.401 1.00 50.16 73 LEU A N 1
ATOM 585 C CA . LEU A 1 73 ? 0.304 -5.346 6.571 1.00 50.16 73 LEU A CA 1
ATOM 586 C C . LEU A 1 73 ? 1.097 -5.292 7.889 1.00 50.16 73 LEU A C 1
ATOM 588 O O . LEU A 1 73 ? 1.954 -6.176 8.103 1.00 50.16 73 LEU A O 1
#

Sequence (73 aa):
MDVDRFDKDKTKKEDNVILLVSRLYKEKNIDIGIKVLSLLDDSYVLKIVGKRPYKGELQKLSEKLNMSSNSIL

Foldseek 3Di:
DDPDDPPDDDDDPPQAEDEAEDAQDVVVVVLVVLVVVLVDDPSYAYEYDHDDDNVVVSVVSCVVSVVPPRYHD

pLDDT: mean 74.22, std 19.1, range [31.91, 90.94]